Protein AF-D3UB38-F1 (afdb_monomer)

Foldseek 3Di:
DLVVLDDDDDQFDFQLRVQVVLVVSVHHDQWFDPDRRDGNNQQQQQQTTDDDPPGHTSLVVDAKDWDADPPPGIDIDGCVRCVVVSVCNRHPSD

Solvent-accessible surface area (backbone atoms only — not comparable to full-atom values): 5603 Å² total; per-residue (Å²): 79,71,92,77,72,47,83,88,78,65,49,78,46,29,42,50,60,52,52,58,58,30,48,82,62,78,44,78,78,93,44,52,48,91,68,40,80,47,27,49,42,56,42,20,20,70,55,29,45,50,83,54,100,89,52,64,41,33,37,74,70,59,69,63,49,76,45,82,46,100,82,76,45,71,45,74,30,19,77,90,41,57,42,70,59,31,63,50,65,39,48,56,73,117

Radius of gyration: 13.38 Å; Cα contacts (8 Å, |Δi|>4): 123; chains: 1; bounding box: 29×31×36 Å

Structure (mmCIF, N/CA/C/O backbone):
data_AF-D3UB38-F1
#
_entry.id   AF-D3UB38-F1
#
loop_
_atom_site.group_PDB
_atom_site.id
_atom_site.type_symbol
_atom_site.label_atom_id
_atom_site.label_alt_id
_atom_site.label_comp_id
_atom_site.label_asym_id
_atom_site.label_entity_id
_atom_site.label_seq_id
_atom_site.pdbx_PDB_ins_code
_atom_site.Cartn_x
_atom_site.Cartn_y
_atom_site.Cartn_z
_atom_site.occupancy
_atom_site.B_iso_or_equiv
_atom_site.auth_seq_id
_atom_site.auth_comp_id
_atom_site.auth_asym_id
_atom_site.auth_atom_id
_atom_site.pdbx_PDB_model_num
ATOM 1 N N . ASP A 1 1 ? -13.449 -3.397 2.894 1.00 96.81 1 ASP A N 1
ATOM 2 C CA . ASP A 1 1 ? -14.150 -4.338 3.788 1.00 96.81 1 ASP A CA 1
ATOM 3 C C . ASP A 1 1 ? -14.050 -3.823 5.221 1.00 96.81 1 ASP A C 1
ATOM 5 O O . ASP A 1 1 ? -12.988 -3.899 5.832 1.00 96.81 1 ASP A O 1
ATOM 9 N N . ALA A 1 2 ? -15.145 -3.260 5.743 1.00 96.25 2 ALA A N 1
ATOM 10 C CA . ALA A 1 2 ? -15.174 -2.673 7.084 1.00 96.25 2 ALA A CA 1
ATOM 11 C C . ALA A 1 2 ? -14.982 -3.712 8.202 1.00 96.25 2 ALA A C 1
ATOM 13 O O . ALA A 1 2 ? -14.362 -3.408 9.218 1.00 96.25 2 ALA A O 1
ATOM 14 N N . LYS A 1 3 ? -15.449 -4.954 8.005 1.00 97.50 3 LYS A N 1
ATOM 15 C CA . LYS A 1 3 ? -15.302 -6.025 9.002 1.00 97.50 3 LYS A CA 1
ATOM 16 C C . LYS A 1 3 ? -13.847 -6.464 9.118 1.00 97.50 3 LYS A C 1
ATOM 18 O O . LYS A 1 3 ? -13.351 -6.643 10.225 1.00 97.50 3 LYS A O 1
ATOM 23 N N . LYS A 1 4 ? -13.158 -6.603 7.981 1.00 97.56 4 LYS A N 1
ATOM 24 C CA . LYS A 1 4 ? -11.731 -6.969 7.937 1.00 97.56 4 LYS A CA 1
ATOM 25 C C . LYS A 1 4 ? -10.786 -5.784 8.148 1.00 97.56 4 LYS A C 1
ATOM 27 O O . LYS A 1 4 ? -9.590 -6.004 8.294 1.00 97.56 4 LYS A O 1
ATOM 32 N N . LYS A 1 5 ? -11.303 -4.549 8.149 1.00 97.94 5 LYS A N 1
ATOM 33 C CA . LYS A 1 5 ? -10.520 -3.299 8.153 1.00 97.94 5 LYS A CA 1
ATOM 34 C C . LYS A 1 5 ? -9.484 -3.246 7.025 1.00 97.94 5 LYS A C 1
ATOM 36 O O . LYS A 1 5 ? -8.370 -2.773 7.211 1.00 97.94 5 LYS A O 1
ATOM 41 N N . THR A 1 6 ? -9.860 -3.733 5.845 1.00 97.94 6 THR A N 1
ATOM 42 C CA . THR A 1 6 ? -9.002 -3.721 4.655 1.00 97.94 6 THR A CA 1
ATOM 43 C C . THR A 1 6 ? -9.618 -2.890 3.543 1.00 97.94 6 THR A C 1
ATOM 45 O O . THR A 1 6 ? -10.841 -2.806 3.401 1.00 97.94 6 THR A O 1
ATOM 48 N N . VAL A 1 7 ? -8.766 -2.286 2.721 1.00 98.31 7 VAL A N 1
ATOM 49 C CA . VAL A 1 7 ? -9.161 -1.509 1.547 1.00 98.31 7 VAL A CA 1
ATOM 50 C C . VAL A 1 7 ? -8.306 -1.942 0.360 1.00 98.31 7 VAL A C 1
ATOM 52 O O . VAL A 1 7 ? -7.102 -2.137 0.496 1.00 98.31 7 VAL A O 1
ATOM 55 N N . THR A 1 8 ? -8.937 -2.131 -0.797 1.00 98.44 8 THR A N 1
ATOM 56 C CA . THR A 1 8 ? -8.255 -2.476 -2.048 1.00 98.44 8 THR A CA 1
ATOM 57 C C . THR A 1 8 ? -8.478 -1.338 -3.025 1.00 98.44 8 THR A C 1
ATOM 59 O O . THR A 1 8 ? -9.617 -1.029 -3.365 1.00 98.44 8 THR A O 1
ATOM 62 N N . VAL A 1 9 ? -7.391 -0.715 -3.465 1.00 98.44 9 VAL A N 1
ATOM 63 C CA . VAL A 1 9 ? -7.396 0.432 -4.377 1.00 98.44 9 VAL A CA 1
ATOM 64 C C . VAL A 1 9 ? -6.342 0.250 -5.457 1.00 98.44 9 VAL A C 1
ATOM 66 O O . VAL A 1 9 ? -5.389 -0.510 -5.291 1.00 98.44 9 VAL A O 1
ATOM 69 N N . GLN A 1 10 ? -6.514 0.954 -6.572 1.00 98.56 10 GLN A N 1
ATOM 70 C CA . GLN A 1 10 ? -5.451 1.093 -7.562 1.00 98.56 10 GLN A CA 1
ATOM 71 C C . GLN A 1 10 ? -4.350 2.007 -7.014 1.00 98.56 10 GLN A C 1
ATOM 73 O O . GLN A 1 10 ? -4.636 2.956 -6.284 1.00 98.56 10 GLN A O 1
ATOM 78 N N . ALA A 1 11 ? -3.101 1.756 -7.414 1.00 98.38 11 ALA A N 1
ATOM 79 C CA . ALA A 1 11 ? -1.935 2.508 -6.944 1.00 98.38 11 ALA A CA 1
ATOM 80 C C . ALA A 1 11 ? -2.034 4.024 -7.214 1.00 98.38 11 ALA A C 1
ATOM 82 O O . ALA A 1 11 ? -1.437 4.813 -6.487 1.00 98.38 11 ALA A O 1
ATOM 83 N N . GLY A 1 12 ? -2.806 4.428 -8.228 1.00 98.56 12 GLY A N 1
ATOM 84 C CA . GLY A 1 12 ? -2.966 5.824 -8.635 1.00 98.56 12 GLY A CA 1
ATOM 85 C C . GLY A 1 12 ? -3.948 6.662 -7.807 1.00 98.56 12 GLY A C 1
ATOM 86 O O . GLY A 1 12 ? -4.017 7.865 -8.043 1.00 98.56 12 GLY A O 1
ATOM 87 N N . ILE A 1 13 ? -4.704 6.083 -6.862 1.00 98.62 13 ILE A N 1
ATOM 88 C CA . ILE A 1 13 ? -5.578 6.887 -5.987 1.00 98.62 13 ILE A CA 1
ATOM 89 C C . ILE A 1 13 ? -4.726 7.841 -5.141 1.00 98.62 13 ILE A C 1
ATOM 91 O O . ILE A 1 13 ? -3.672 7.441 -4.635 1.00 98.62 13 ILE A O 1
ATOM 95 N N . ARG A 1 14 ? -5.162 9.092 -4.960 1.00 98.50 14 ARG A N 1
ATOM 96 C CA . ARG A 1 14 ? -4.477 10.017 -4.048 1.00 98.50 14 ARG A CA 1
ATOM 97 C C . ARG A 1 14 ? -4.810 9.688 -2.600 1.00 98.50 14 ARG A C 1
ATOM 99 O O . ARG A 1 14 ? -5.904 9.214 -2.291 1.00 98.50 14 ARG A O 1
ATOM 106 N N . VAL A 1 15 ? -3.893 10.000 -1.687 1.00 98.06 15 VAL A N 1
ATOM 107 C CA . VAL A 1 15 ? -4.127 9.829 -0.242 1.00 98.06 15 VAL A CA 1
ATOM 108 C C . VAL A 1 15 ? -5.367 10.589 0.211 1.00 98.06 15 VAL A C 1
ATOM 110 O O . VAL A 1 15 ? -6.141 10.054 1.000 1.00 98.06 15 VAL A O 1
ATOM 113 N N . ALA A 1 16 ? -5.579 11.807 -0.299 1.00 98.06 16 ALA A N 1
ATOM 114 C CA . ALA A 1 16 ? -6.759 12.610 0.006 1.00 98.06 16 ALA A CA 1
ATOM 115 C C . ALA A 1 16 ? -8.060 11.836 -0.247 1.00 98.06 16 ALA A C 1
ATOM 117 O O . ALA A 1 16 ? -8.876 11.708 0.661 1.00 98.06 16 ALA A O 1
ATOM 118 N N . GLU A 1 17 ? -8.181 11.258 -1.442 1.00 98.44 17 GLU A N 1
ATOM 119 C CA . GLU A 1 17 ? -9.352 10.502 -1.892 1.00 98.44 17 GLU A CA 1
ATOM 120 C C . GLU A 1 17 ? -9.524 9.208 -1.092 1.00 98.44 17 GLU A C 1
ATOM 122 O O . GLU A 1 17 ? -10.638 8.866 -0.699 1.00 98.44 17 GLU A O 1
ATOM 127 N N . LEU A 1 18 ? -8.421 8.511 -0.792 1.00 98.12 18 LEU A N 1
ATOM 128 C CA . LEU A 1 18 ? -8.457 7.294 0.015 1.00 98.12 18 LEU A CA 1
ATOM 129 C C . LEU A 1 18 ? -9.004 7.561 1.422 1.00 98.12 18 LEU A C 1
ATOM 131 O O . LEU A 1 18 ? -9.900 6.850 1.873 1.00 98.12 18 LEU A O 1
ATOM 135 N N . VAL A 1 19 ? -8.472 8.554 2.139 1.00 97.31 19 VAL A N 1
ATOM 136 C CA . VAL A 1 19 ? -8.893 8.793 3.531 1.00 97.31 19 VAL A CA 1
ATOM 137 C C . VAL A 1 19 ? -10.315 9.350 3.625 1.00 97.31 19 VAL A C 1
ATOM 139 O O . VAL A 1 19 ? -11.003 9.069 4.606 1.00 97.31 19 VAL A O 1
ATOM 142 N N . ASP A 1 20 ? -10.772 10.090 2.611 1.00 97.75 20 ASP A N 1
ATOM 143 C CA . ASP A 1 20 ? -12.153 10.570 2.546 1.00 97.75 20 ASP A CA 1
ATOM 144 C C . ASP A 1 20 ? -13.119 9.394 2.304 1.00 97.75 20 ASP A C 1
ATOM 146 O O . ASP A 1 20 ? -14.105 9.266 3.027 1.00 97.75 20 ASP A O 1
ATOM 150 N N . ALA A 1 21 ? -12.779 8.456 1.411 1.00 98.19 21 ALA A N 1
ATOM 151 C CA . ALA A 1 21 ? -13.560 7.232 1.201 1.00 98.19 21 ALA A CA 1
ATOM 152 C C . ALA A 1 21 ? -13.566 6.302 2.433 1.00 98.19 21 ALA A C 1
ATOM 154 O O . ALA A 1 21 ? -14.587 5.712 2.780 1.00 98.19 21 ALA A O 1
ATOM 155 N N . LEU A 1 22 ? -12.439 6.177 3.145 1.00 98.25 22 LEU A N 1
ATOM 156 C CA . LEU A 1 22 ? -12.366 5.375 4.376 1.00 98.25 22 LEU A CA 1
ATOM 157 C C . LEU A 1 22 ? -13.280 5.918 5.482 1.00 98.25 22 LEU A C 1
ATOM 159 O O . LEU A 1 22 ? -13.848 5.130 6.246 1.00 98.25 22 LEU A O 1
ATOM 163 N N . ARG A 1 23 ? -13.461 7.243 5.548 1.00 97.69 23 ARG A N 1
ATOM 164 C CA . ARG A 1 23 ? -14.322 7.896 6.541 1.00 97.69 23 ARG A CA 1
ATOM 165 C C . ARG A 1 23 ?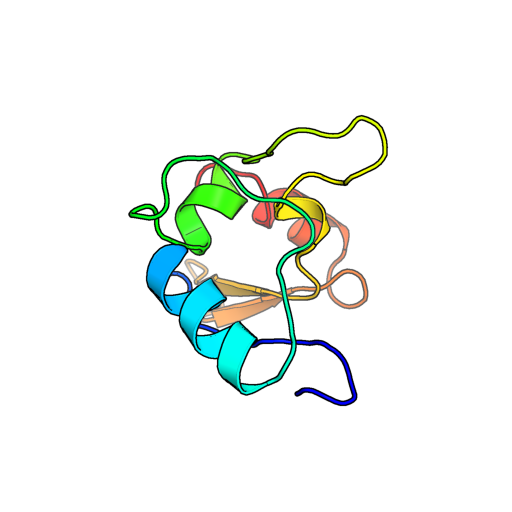 -15.771 7.426 6.450 1.00 97.69 23 ARG A C 1
ATOM 167 O O . ARG A 1 23 ? -16.388 7.211 7.490 1.00 97.69 23 ARG A O 1
ATOM 174 N N . GLU A 1 24 ? -16.292 7.208 5.245 1.00 97.50 24 GLU A N 1
ATOM 175 C CA . GLU A 1 24 ? -17.659 6.702 5.020 1.00 97.50 24 GLU A CA 1
ATOM 176 C C . GLU A 1 24 ? -17.881 5.308 5.628 1.00 97.50 24 GLU A C 1
ATOM 178 O O . GLU A 1 24 ? -19.005 4.915 5.935 1.00 97.50 24 GLU A O 1
ATOM 183 N N . HIS A 1 25 ? -16.794 4.571 5.863 1.00 97.69 25 HIS A N 1
ATOM 184 C CA . HIS A 1 25 ? -16.797 3.249 6.480 1.00 97.69 25 HIS A CA 1
ATOM 185 C C . HIS A 1 25 ? -16.357 3.255 7.951 1.00 97.69 25 HIS A C 1
ATOM 187 O O . HIS A 1 25 ? -16.178 2.184 8.533 1.00 97.69 25 HIS A O 1
ATOM 193 N N . GLY A 1 26 ? -16.154 4.432 8.557 1.00 97.88 26 GLY A N 1
ATOM 194 C CA . GLY A 1 26 ? -15.644 4.555 9.925 1.00 97.88 26 GLY A CA 1
ATOM 195 C C . GLY A 1 26 ? -14.206 4.049 10.086 1.00 97.88 26 GLY A C 1
ATOM 196 O O . GLY A 1 26 ? -13.827 3.608 11.171 1.00 97.88 26 GLY A O 1
ATOM 197 N N . LEU A 1 27 ? -13.416 4.068 9.008 1.00 98.19 27 LEU A N 1
ATOM 198 C CA . LEU A 1 27 ? -12.020 3.637 8.988 1.00 98.19 27 LEU A CA 1
ATOM 199 C C . LEU A 1 27 ? -11.072 4.834 8.845 1.00 98.19 27 LEU A C 1
ATOM 201 O O . LEU A 1 27 ? -11.427 5.879 8.303 1.00 98.19 27 LEU A O 1
ATOM 205 N N . THR A 1 28 ? -9.833 4.651 9.296 1.00 96.38 28 THR A N 1
ATOM 206 C CA . THR A 1 28 ? -8.727 5.602 9.134 1.00 96.38 28 THR A CA 1
ATOM 207 C C . THR A 1 28 ? -7.446 4.858 8.755 1.00 96.38 28 THR A C 1
ATOM 209 O O . THR A 1 28 ? -7.327 3.656 9.000 1.00 96.38 28 THR A O 1
ATOM 212 N N . LEU A 1 29 ? -6.480 5.566 8.162 1.00 95.50 29 LEU A N 1
ATOM 213 C CA . LEU A 1 29 ? -5.100 5.079 8.068 1.00 95.50 29 LEU A CA 1
ATOM 214 C C . LEU A 1 29 ? -4.378 5.370 9.384 1.00 95.50 29 LEU A C 1
ATOM 216 O O . LEU A 1 29 ? -4.553 6.445 9.958 1.00 95.50 29 LEU A O 1
ATOM 220 N N . GLN A 1 30 ? -3.562 4.425 9.852 1.00 94.88 30 GLN A N 1
ATOM 221 C CA . GLN A 1 30 ? -2.847 4.569 11.120 1.00 94.88 30 GLN A CA 1
ATOM 222 C C . GLN A 1 30 ? -1.723 5.607 11.024 1.00 94.88 30 GLN A C 1
ATOM 224 O O . GLN A 1 30 ? -1.437 6.293 12.002 1.00 94.88 30 GLN A O 1
ATOM 229 N N . ASN A 1 31 ? -1.088 5.716 9.856 1.00 95.31 31 ASN A N 1
ATOM 230 C CA . ASN A 1 31 ? 0.007 6.646 9.605 1.00 95.31 31 ASN A CA 1
ATOM 231 C C . ASN A 1 31 ? 0.064 7.001 8.114 1.00 95.31 31 ASN A C 1
ATOM 233 O O . ASN A 1 31 ? -0.187 6.121 7.290 1.00 95.31 31 ASN A O 1
ATOM 237 N N . PHE A 1 32 ? 0.391 8.251 7.770 1.00 93.19 32 PHE A N 1
ATOM 238 C CA . PHE A 1 32 ? 0.736 8.680 6.410 1.00 93.19 32 PHE A CA 1
ATOM 239 C C . PHE A 1 32 ? 1.453 10.044 6.397 1.00 93.19 32 PHE A C 1
ATOM 241 O O . PHE A 1 32 ? 1.415 10.776 7.385 1.00 93.19 32 PHE A O 1
ATOM 248 N N . ALA A 1 33 ? 2.131 10.374 5.291 1.00 90.88 33 ALA A N 1
ATOM 249 C CA . ALA A 1 33 ? 2.848 11.643 5.127 1.00 90.88 33 ALA A CA 1
ATOM 250 C C . ALA A 1 33 ? 1.902 12.853 4.977 1.00 90.88 33 ALA A C 1
ATOM 252 O O . ALA A 1 33 ? 0.722 12.710 4.665 1.00 90.88 33 ALA A O 1
ATOM 253 N N . SER A 1 34 ? 2.427 14.066 5.173 1.00 92.94 34 SER A N 1
ATOM 254 C CA . SER A 1 34 ? 1.632 15.305 5.176 1.00 92.94 34 SER A CA 1
ATOM 255 C C . SER A 1 34 ? 1.076 15.716 3.807 1.00 92.94 34 SER A C 1
ATOM 257 O O . SER A 1 34 ? 0.072 16.425 3.759 1.00 92.94 34 SER A O 1
ATOM 259 N N . ILE A 1 35 ? 1.692 15.279 2.703 1.00 94.44 35 ILE A N 1
ATOM 260 C CA . ILE A 1 35 ? 1.272 15.627 1.338 1.00 94.44 35 ILE A CA 1
ATOM 261 C C . ILE A 1 35 ? 0.179 14.652 0.890 1.00 94.44 35 ILE A C 1
ATOM 26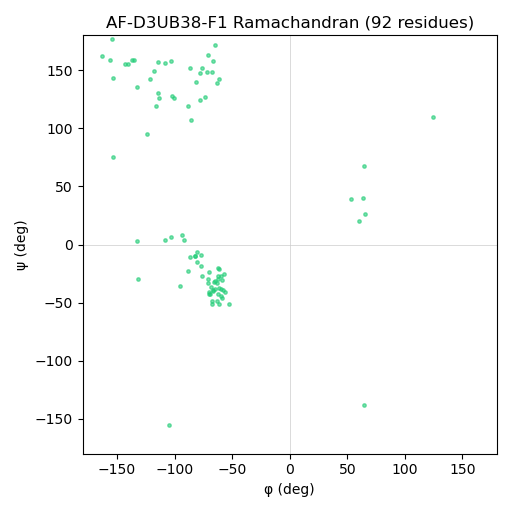3 O O . ILE A 1 35 ? 0.444 13.485 0.599 1.00 94.44 35 ILE A O 1
ATOM 267 N N . ARG A 1 36 ? -1.068 15.128 0.827 1.00 91.38 36 ARG A N 1
ATOM 268 C CA . ARG A 1 36 ? -2.236 14.278 0.534 1.00 91.38 36 ARG A CA 1
ATOM 269 C C . ARG A 1 36 ? -2.505 14.111 -0.965 1.00 91.38 36 ARG A C 1
ATOM 271 O O . ARG A 1 36 ? -3.311 13.268 -1.355 1.00 91.38 36 ARG A O 1
ATOM 278 N N . GLU A 1 37 ? -1.828 14.889 -1.800 1.00 97.38 37 GLU A N 1
ATOM 279 C CA . GLU A 1 37 ? -1.925 14.875 -3.260 1.00 97.38 37 GLU A CA 1
ATOM 280 C C . GLU A 1 37 ? -1.094 13.749 -3.891 1.00 97.38 37 GLU A C 1
ATOM 282 O O . GLU A 1 37 ? -1.302 13.417 -5.058 1.00 97.38 37 GLU A O 1
ATOM 287 N N . GLN A 1 38 ? -0.170 13.145 -3.133 1.00 97.94 38 GLN A N 1
ATOM 288 C CA . GLN A 1 38 ? 0.600 11.994 -3.593 1.00 97.94 38 GLN A CA 1
ATOM 289 C C . GLN A 1 38 ? -0.295 10.762 -3.764 1.00 97.94 38 GLN A C 1
ATOM 291 O O . GLN A 1 38 ? -1.275 10.555 -3.043 1.00 97.94 38 GLN A O 1
ATOM 296 N N . GLN A 1 39 ? 0.070 9.926 -4.732 1.00 98.38 39 GLN A N 1
ATOM 297 C CA . GLN A 1 39 ? -0.604 8.661 -5.000 1.00 98.38 39 GLN A CA 1
ATOM 298 C C . GLN A 1 39 ? -0.177 7.588 -3.993 1.00 98.38 39 GLN A C 1
ATOM 300 O O . GLN A 1 39 ? 0.980 7.557 -3.567 1.00 98.38 39 GLN A O 1
ATOM 305 N N . VAL A 1 40 ? -1.086 6.670 -3.662 1.00 97.94 40 VAL A N 1
ATOM 306 C CA . VAL A 1 40 ? -0.842 5.570 -2.712 1.00 97.94 40 VAL A CA 1
ATOM 307 C C . VAL A 1 40 ? 0.325 4.682 -3.144 1.00 97.94 40 VAL A C 1
ATOM 309 O O . VAL A 1 40 ? 1.142 4.299 -2.315 1.00 97.94 40 VAL A O 1
ATOM 312 N N . GLY A 1 41 ? 0.463 4.398 -4.439 1.00 98.06 41 GLY A N 1
ATOM 313 C CA . GLY A 1 41 ? 1.629 3.683 -4.955 1.00 98.06 41 GLY A CA 1
ATOM 314 C C . GLY A 1 41 ? 2.929 4.426 -4.655 1.00 98.06 41 GLY A C 1
ATOM 315 O O . GLY A 1 41 ? 3.869 3.834 -4.142 1.00 98.06 41 GLY A O 1
ATOM 316 N N . GLY A 1 42 ? 2.959 5.738 -4.901 1.00 97.94 42 GLY A N 1
ATOM 317 C CA . GLY A 1 42 ? 4.143 6.568 -4.684 1.00 97.94 42 GLY A CA 1
ATOM 318 C C . GLY A 1 42 ? 4.573 6.628 -3.220 1.00 97.94 42 GLY A C 1
ATOM 319 O O . GLY A 1 42 ? 5.738 6.386 -2.926 1.00 97.94 42 GLY A O 1
ATOM 320 N N . ILE A 1 43 ? 3.646 6.896 -2.294 1.00 97.56 43 ILE A N 1
ATOM 321 C CA . ILE A 1 43 ? 3.978 6.988 -0.860 1.00 97.56 43 ILE A CA 1
ATOM 322 C C . ILE A 1 43 ? 4.446 5.641 -0.284 1.00 97.56 43 ILE A C 1
ATOM 324 O O . ILE A 1 43 ? 5.276 5.624 0.619 1.00 97.56 43 ILE A O 1
ATOM 328 N N . ILE A 1 44 ? 3.936 4.519 -0.807 1.00 97.94 44 ILE A N 1
ATOM 329 C CA . ILE A 1 44 ? 4.405 3.177 -0.446 1.00 97.94 44 ILE A CA 1
ATOM 330 C C . ILE A 1 44 ? 5.842 3.000 -0.957 1.00 97.94 44 ILE A C 1
ATOM 332 O O . ILE A 1 44 ? 6.741 2.697 -0.181 1.00 97.94 44 ILE A O 1
ATOM 336 N N . GLN A 1 45 ? 6.081 3.294 -2.239 1.00 98.19 45 GLN A N 1
ATOM 337 C CA . GLN A 1 45 ? 7.375 3.086 -2.895 1.00 98.19 45 GLN A CA 1
ATOM 338 C C . GLN A 1 45 ? 8.532 3.901 -2.304 1.00 98.19 45 GLN A C 1
ATOM 340 O O . GLN A 1 45 ? 9.673 3.450 -2.367 1.00 98.19 45 GLN A O 1
ATOM 345 N N . VAL A 1 46 ? 8.256 5.080 -1.742 1.00 96.88 46 VAL A N 1
ATOM 346 C CA . VAL A 1 46 ? 9.268 5.947 -1.106 1.00 96.88 46 VAL A CA 1
ATOM 347 C C . VAL A 1 46 ? 9.433 5.689 0.398 1.00 96.88 46 VAL A C 1
ATOM 349 O O . VAL A 1 46 ? 10.156 6.437 1.053 1.00 96.88 46 VAL A O 1
ATOM 352 N N . GLY A 1 47 ? 8.738 4.698 0.972 1.00 95.50 47 GLY A N 1
ATOM 353 C CA . GLY A 1 47 ? 8.778 4.433 2.415 1.00 95.50 47 GLY A CA 1
ATOM 354 C C . GLY A 1 47 ? 8.222 5.590 3.251 1.00 95.50 47 GLY A C 1
ATOM 355 O O . GLY A 1 47 ? 8.796 5.966 4.274 1.00 95.50 47 GLY A O 1
ATOM 356 N N . ALA A 1 48 ? 7.130 6.218 2.799 1.00 96.81 48 ALA A N 1
ATOM 357 C CA . ALA A 1 48 ? 6.563 7.374 3.480 1.00 96.81 48 ALA A CA 1
ATOM 358 C C . ALA A 1 48 ? 6.107 7.033 4.907 1.00 96.81 48 ALA A C 1
ATOM 360 O O . ALA A 1 48 ? 5.510 5.986 5.172 1.00 96.81 48 ALA A O 1
ATOM 361 N N . HIS A 1 49 ? 6.306 7.980 5.821 1.00 96.25 49 HIS A N 1
ATOM 362 C 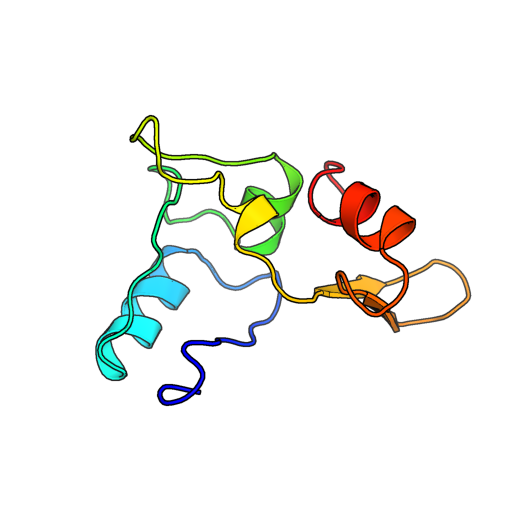CA . HIS A 1 49 ? 5.866 7.880 7.207 1.00 96.25 49 HIS A CA 1
ATOM 363 C C . HIS A 1 49 ? 5.340 9.229 7.710 1.00 96.25 49 HIS A C 1
ATOM 365 O O . HIS A 1 49 ? 5.698 10.292 7.202 1.00 96.25 49 HIS A O 1
ATOM 371 N N . GLY A 1 50 ? 4.478 9.186 8.722 1.00 95.00 50 GLY A N 1
ATOM 372 C CA . GLY A 1 50 ? 4.103 10.347 9.526 1.00 95.00 50 GLY A CA 1
ATOM 373 C C . GLY A 1 50 ? 4.770 10.299 10.900 1.00 95.00 50 GLY A C 1
ATOM 374 O O . GLY A 1 50 ? 5.836 9.702 11.073 1.00 95.00 50 GLY A O 1
ATOM 375 N N . THR A 1 51 ? 4.163 10.953 11.887 1.00 94.44 51 THR A N 1
ATOM 376 C CA . THR A 1 51 ? 4.681 11.018 13.259 1.00 94.44 51 THR A CA 1
ATOM 377 C C . THR A 1 51 ? 4.224 9.820 14.094 1.00 94.44 51 THR A C 1
ATOM 379 O O . THR A 1 51 ? 3.148 9.272 13.884 1.00 94.44 51 THR A O 1
ATOM 382 N N . GLY A 1 52 ? 5.027 9.438 15.093 1.00 95.50 52 GLY A N 1
ATOM 383 C CA . GLY A 1 52 ? 4.656 8.435 16.096 1.00 95.50 52 GLY A CA 1
ATOM 384 C C . GLY A 1 52 ? 5.648 7.280 16.186 1.00 95.50 52 GLY A C 1
ATOM 385 O O . GLY A 1 52 ? 5.675 6.408 15.333 1.00 95.50 52 GLY A O 1
ATOM 386 N N . ALA A 1 53 ? 6.405 7.219 17.284 1.00 95.12 53 ALA A N 1
ATOM 387 C CA . ALA A 1 53 ? 7.466 6.222 17.480 1.00 95.12 53 ALA A CA 1
ATOM 388 C C . ALA A 1 53 ? 6.984 4.757 17.506 1.0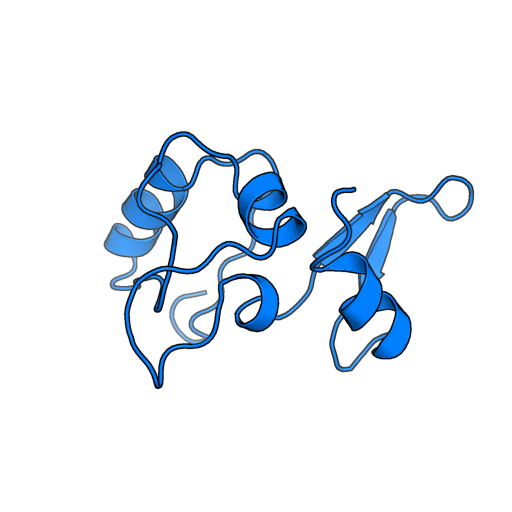0 95.12 53 ALA A C 1
ATOM 390 O O . ALA A 1 53 ? 7.779 3.844 17.326 1.00 95.12 53 ALA A O 1
ATOM 391 N N . ARG A 1 54 ? 5.692 4.529 17.768 1.00 96.06 54 ARG A N 1
ATOM 392 C CA . ARG A 1 54 ? 5.067 3.195 17.786 1.00 96.06 54 ARG A CA 1
ATOM 393 C C . ARG A 1 54 ? 4.142 2.950 16.592 1.00 96.06 54 ARG A C 1
ATOM 395 O O . ARG A 1 54 ? 3.438 1.945 16.580 1.00 96.06 54 ARG A O 1
ATOM 402 N N . LEU A 1 55 ? 4.064 3.890 15.648 1.00 96.06 55 LEU A N 1
ATOM 403 C CA . LEU A 1 55 ? 3.237 3.748 14.455 1.00 96.06 55 LEU A CA 1
ATOM 404 C C . LEU A 1 55 ? 4.142 3.334 13.290 1.00 96.06 55 LEU A C 1
ATOM 406 O O . LEU A 1 55 ? 5.129 4.023 13.036 1.00 96.06 55 LEU A O 1
ATOM 410 N N . PRO A 1 56 ? 3.828 2.236 12.586 1.00 95.31 56 PRO A N 1
ATOM 411 C CA . PRO A 1 56 ? 4.647 1.787 11.470 1.00 95.31 56 PRO A CA 1
ATOM 412 C C . PRO A 1 56 ? 4.584 2.790 10.301 1.00 95.31 56 PRO A C 1
ATOM 414 O O . PRO A 1 56 ? 3.620 3.568 10.203 1.00 95.31 56 PRO A O 1
ATOM 417 N N . PRO A 1 57 ? 5.581 2.789 9.401 1.00 96.06 57 PRO A N 1
ATOM 418 C CA . PRO A 1 57 ? 5.503 3.516 8.135 1.00 96.06 57 PRO A CA 1
ATOM 419 C C . PRO A 1 57 ? 4.395 2.938 7.229 1.00 96.06 57 PRO A C 1
ATOM 421 O O . PRO A 1 57 ? 3.755 1.933 7.558 1.00 96.06 57 PRO A O 1
ATOM 424 N N . ILE A 1 58 ? 4.085 3.596 6.106 1.00 96.25 58 ILE A N 1
ATOM 425 C CA . ILE A 1 58 ? 2.972 3.165 5.238 1.00 96.25 58 ILE A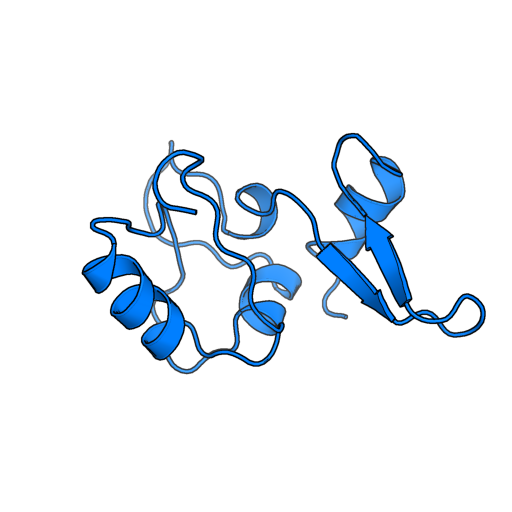 CA 1
ATOM 426 C C . ILE A 1 58 ? 3.253 1.812 4.581 1.00 96.25 58 ILE A C 1
ATOM 428 O O . ILE A 1 58 ? 2.344 0.989 4.480 1.00 96.25 58 ILE A O 1
ATOM 432 N N . ASP A 1 59 ? 4.485 1.559 4.147 1.00 97.00 59 ASP A N 1
ATOM 433 C CA . ASP A 1 59 ? 4.859 0.312 3.476 1.00 97.00 59 ASP A CA 1
ATOM 434 C C . ASP A 1 59 ? 4.589 -0.917 4.362 1.00 97.00 59 ASP A C 1
ATOM 436 O O . ASP A 1 59 ? 4.265 -1.994 3.858 1.00 97.00 59 ASP A O 1
ATOM 440 N N . GLU A 1 60 ? 4.684 -0.781 5.687 1.00 96.44 60 GLU A N 1
ATOM 441 C CA . GLU A 1 60 ? 4.390 -1.849 6.653 1.00 96.44 60 GLU A CA 1
ATOM 442 C C . GLU A 1 60 ? 2.891 -2.090 6.884 1.00 96.44 60 GLU A C 1
ATOM 444 O O . GLU A 1 60 ? 2.506 -3.166 7.351 1.00 96.44 60 GLU A O 1
ATOM 449 N N . GLN A 1 61 ? 2.039 -1.127 6.523 1.00 95.94 61 GLN A N 1
ATOM 450 C CA . GLN A 1 61 ? 0.577 -1.253 6.574 1.00 95.94 61 GLN A CA 1
ATOM 451 C C . GLN A 1 61 ? 0.002 -1.984 5.345 1.00 95.94 61 GLN A C 1
ATOM 453 O O . GLN A 1 61 ? -1.182 -2.326 5.330 1.00 95.94 61 GLN A O 1
ATOM 458 N N . VAL A 1 62 ? 0.811 -2.242 4.310 1.00 97.69 62 VAL A N 1
ATOM 459 C CA . VAL A 1 62 ? 0.383 -2.976 3.112 1.00 97.69 62 VAL A CA 1
ATOM 460 C C . VAL A 1 62 ? 0.232 -4.464 3.438 1.00 97.69 62 VAL A C 1
ATOM 462 O O . VAL A 1 62 ? 1.151 -5.105 3.944 1.00 97.69 62 VAL A O 1
ATOM 465 N N . ILE A 1 63 ? -0.936 -5.030 3.123 1.00 97.69 63 ILE A N 1
ATOM 466 C CA . ILE A 1 63 ? -1.236 -6.457 3.346 1.00 97.69 63 ILE A CA 1
ATOM 467 C C . ILE A 1 63 ? -0.961 -7.284 2.083 1.00 97.69 63 ILE A C 1
ATOM 469 O O . ILE A 1 63 ? -0.515 -8.423 2.166 1.00 97.69 63 ILE A O 1
ATOM 473 N N . SER A 1 64 ? -1.226 -6.716 0.906 1.00 98.31 64 SER A N 1
ATOM 474 C CA . SER A 1 64 ? -0.937 -7.330 -0.393 1.00 98.31 64 SER A CA 1
ATOM 475 C C . SER A 1 64 ? -0.809 -6.256 -1.469 1.00 98.31 64 SER A C 1
ATOM 477 O O . SER A 1 64 ? -1.333 -5.150 -1.313 1.00 98.31 64 SER A O 1
ATOM 479 N N . MET A 1 65 ? -0.132 -6.581 -2.568 1.00 98.38 65 MET A N 1
ATOM 480 C CA . MET A 1 65 ? -0.042 -5.716 -3.742 1.00 98.38 65 MET A CA 1
ATOM 481 C C . MET A 1 65 ? -0.064 -6.523 -5.038 1.00 98.38 65 MET A C 1
ATOM 483 O O . MET A 1 65 ? 0.313 -7.694 -5.073 1.00 98.38 65 MET A O 1
ATOM 487 N N . LYS A 1 66 ? -0.489 -5.872 -6.122 1.00 98.38 66 LYS A N 1
ATOM 488 C CA . LYS A 1 66 ? -0.342 -6.394 -7.480 1.00 98.38 66 LYS A CA 1
ATOM 489 C C . LYS A 1 66 ? 0.824 -5.690 -8.159 1.00 98.38 66 LYS A C 1
ATOM 491 O O . LYS A 1 66 ? 0.854 -4.463 -8.183 1.00 98.38 66 LYS A O 1
ATOM 496 N N . LEU A 1 67 ? 1.751 -6.466 -8.707 1.00 97.62 67 LEU A N 1
ATOM 497 C CA . LEU A 1 67 ? 2.950 -5.975 -9.377 1.00 97.62 67 LEU A CA 1
ATOM 498 C C . LEU A 1 67 ? 2.885 -6.322 -10.865 1.00 97.62 67 LEU A C 1
ATOM 500 O O . LEU A 1 67 ? 2.701 -7.485 -11.229 1.00 97.62 67 LEU A O 1
ATOM 504 N N . VAL A 1 68 ? 3.041 -5.316 -11.724 1.00 97.75 68 VAL A N 1
ATOM 505 C CA . VAL A 1 68 ? 3.228 -5.524 -13.165 1.00 97.75 68 VAL A CA 1
ATOM 506 C C . VAL A 1 68 ? 4.678 -5.935 -13.386 1.00 97.75 68 VAL A C 1
ATOM 508 O O . VAL A 1 68 ? 5.591 -5.230 -12.971 1.00 97.75 68 VAL A O 1
ATOM 511 N N . THR A 1 69 ? 4.892 -7.074 -14.035 1.00 96.19 69 THR A N 1
ATOM 512 C CA . THR A 1 69 ? 6.233 -7.599 -14.313 1.00 96.19 69 THR A CA 1
ATOM 513 C C . THR A 1 69 ? 6.520 -7.609 -15.815 1.00 96.19 69 THR A C 1
ATOM 515 O O . THR A 1 69 ? 5.579 -7.707 -16.606 1.00 96.19 69 THR A O 1
ATOM 518 N N . PRO A 1 70 ? 7.800 -7.595 -16.234 1.00 95.88 70 PRO A N 1
ATOM 519 C CA . PRO A 1 70 ? 8.154 -7.612 -17.655 1.00 95.88 70 PRO A CA 1
ATOM 520 C C . PRO A 1 70 ? 7.659 -8.837 -18.442 1.00 95.88 70 PRO A C 1
ATOM 522 O O . PRO A 1 70 ? 7.471 -8.737 -19.649 1.00 95.88 70 PRO A O 1
ATOM 525 N N . ALA A 1 71 ? 7.465 -9.993 -17.789 1.00 94.94 71 ALA A N 1
ATOM 526 C CA . ALA A 1 71 ? 7.186 -11.261 -18.481 1.00 94.94 71 ALA A CA 1
ATOM 527 C C . ALA A 1 71 ? 5.998 -12.061 -17.927 1.00 94.94 71 ALA A C 1
ATOM 529 O O . ALA A 1 71 ? 5.348 -12.784 -18.675 1.00 94.94 71 ALA A O 1
ATOM 530 N N . LYS A 1 72 ? 5.692 -11.961 -16.627 1.00 93.88 72 LYS A N 1
ATOM 531 C CA . LYS A 1 72 ? 4.647 -12.779 -15.980 1.00 93.88 72 LYS A CA 1
ATOM 532 C C . LYS A 1 72 ? 3.287 -12.073 -15.939 1.00 93.88 72 LYS A C 1
ATOM 534 O O . LYS A 1 72 ? 2.368 -12.547 -15.278 1.00 93.88 72 LYS A O 1
ATOM 539 N N . GLY A 1 73 ? 3.161 -10.927 -16.610 1.00 97.06 73 GLY A N 1
ATOM 540 C CA . GLY A 1 73 ? 2.000 -10.054 -16.482 1.00 97.06 73 GLY A CA 1
ATOM 541 C C . GLY A 1 73 ? 1.889 -9.496 -15.064 1.00 97.06 73 GLY A C 1
ATOM 542 O O . GLY A 1 73 ? 2.895 -9.105 -14.464 1.00 97.06 73 GLY A O 1
ATOM 543 N N . ILE A 1 74 ? 0.667 -9.458 -14.535 1.00 97.75 74 ILE A N 1
ATOM 544 C CA . ILE A 1 74 ? 0.387 -8.998 -13.174 1.00 97.75 74 ILE A CA 1
ATOM 545 C C . ILE A 1 74 ? 0.492 -10.179 -12.211 1.00 97.75 74 ILE A C 1
ATOM 547 O O . ILE A 1 74 ? -0.287 -11.127 -12.306 1.00 97.75 74 ILE A O 1
ATOM 551 N N . ILE A 1 75 ? 1.405 -10.084 -11.249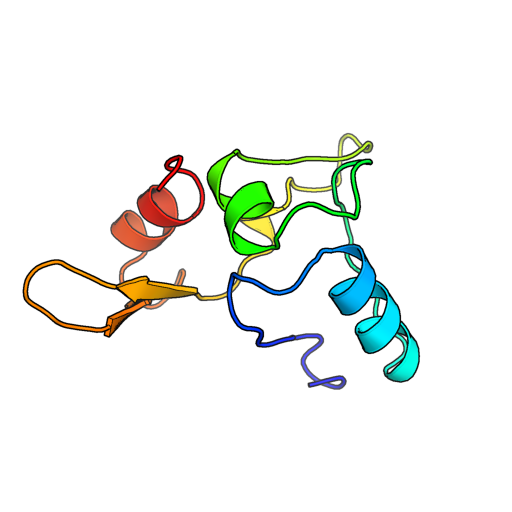 1.00 97.44 75 ILE A N 1
ATOM 552 C CA . ILE A 1 75 ? 1.494 -11.019 -10.125 1.00 97.44 75 ILE A CA 1
ATOM 553 C C . ILE A 1 75 ? 0.919 -10.381 -8.860 1.00 97.44 75 ILE A C 1
ATOM 555 O O . ILE A 1 75 ? 0.834 -9.161 -8.747 1.00 97.44 75 ILE A O 1
ATOM 559 N N . GLU A 1 76 ? 0.516 -11.209 -7.905 1.00 98.12 76 GLU A N 1
ATOM 560 C CA . GLU A 1 76 ? 0.027 -10.777 -6.596 1.00 98.12 76 GLU A CA 1
ATOM 561 C C . GLU A 1 76 ? 0.999 -11.251 -5.520 1.00 98.12 76 GLU A C 1
ATOM 563 O O . GLU A 1 76 ? 1.359 -12.430 -5.500 1.00 98.12 76 GLU A O 1
ATOM 568 N N . LEU A 1 77 ? 1.391 -10.325 -4.651 1.00 98.25 77 LEU A N 1
ATOM 569 C CA . LEU A 1 77 ? 2.380 -10.499 -3.595 1.00 98.25 77 LEU A CA 1
ATOM 570 C C . LEU A 1 77 ? 1.745 -10.190 -2.236 1.00 98.25 77 LEU A C 1
ATOM 572 O O . LEU A 1 77 ? 0.951 -9.251 -2.121 1.00 98.25 77 LEU A O 1
ATOM 576 N N . SER A 1 78 ? 2.110 -10.951 -1.209 1.00 98.38 78 SER A N 1
ATOM 577 C CA . SER A 1 78 ? 1.756 -10.698 0.192 1.00 98.38 78 SER A CA 1
ATOM 578 C C . SER A 1 78 ? 2.798 -11.320 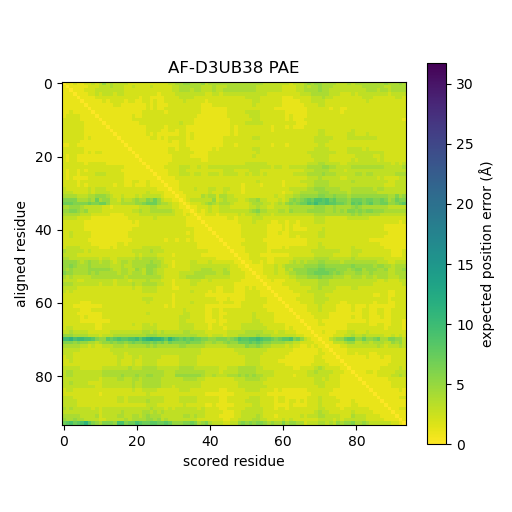1.124 1.00 98.38 78 SER A C 1
ATOM 580 O O . SER A 1 78 ? 3.705 -12.019 0.677 1.00 98.38 78 SER A O 1
ATOM 582 N N . LYS A 1 79 ? 2.661 -11.124 2.440 1.00 96.12 79 LYS A N 1
ATOM 583 C CA . LYS A 1 79 ? 3.531 -11.803 3.419 1.00 96.12 79 LYS A CA 1
ATOM 584 C C . LYS A 1 79 ? 3.391 -13.330 3.368 1.00 96.12 79 LYS A C 1
ATOM 586 O O . LYS A 1 79 ? 4.328 -14.046 3.695 1.00 96.12 79 LYS A O 1
ATOM 591 N N . GLU A 1 80 ? 2.234 -13.829 2.950 1.00 97.12 80 GLU A N 1
ATOM 592 C CA . GLU A 1 80 ? 1.946 -15.255 2.782 1.00 97.12 80 GLU A CA 1
ATOM 593 C C . GLU A 1 80 ? 2.317 -15.762 1.380 1.00 97.12 80 GLU A C 1
ATOM 595 O O . GLU A 1 80 ? 2.531 -16.959 1.191 1.00 97.12 80 GLU A O 1
ATOM 600 N N . LYS A 1 81 ? 2.381 -14.863 0.390 1.00 95.81 81 LYS A N 1
ATOM 601 C CA . LYS A 1 81 ? 2.594 -15.172 -1.026 1.00 95.81 81 LYS A CA 1
ATOM 602 C C . LYS A 1 81 ? 3.815 -14.418 -1.550 1.00 95.81 81 LYS A C 1
ATOM 604 O O . LYS A 1 81 ? 3.697 -13.277 -1.989 1.00 95.81 81 LYS A O 1
ATOM 609 N N . ASP A 1 82 ? 4.954 -15.112 -1.539 1.00 97.06 82 ASP A N 1
ATOM 610 C CA . ASP A 1 82 ? 6.279 -14.610 -1.939 1.00 97.06 82 ASP A CA 1
ATOM 611 C C . ASP A 1 82 ? 6.797 -13.476 -1.018 1.00 97.06 82 ASP A C 1
ATOM 613 O O . ASP A 1 82 ? 6.878 -12.314 -1.427 1.00 97.06 82 ASP A O 1
ATOM 617 N N . PRO A 1 83 ? 7.099 -13.794 0.261 1.00 97.56 83 PRO A N 1
ATOM 618 C CA . PRO A 1 83 ? 7.411 -12.800 1.292 1.00 97.56 83 PRO A CA 1
ATOM 619 C C . PRO A 1 83 ? 8.645 -11.953 0.974 1.00 97.56 83 PRO A C 1
ATOM 621 O O . PRO A 1 83 ? 8.644 -10.752 1.254 1.00 97.56 83 PRO A O 1
ATOM 624 N N . ASP A 1 84 ? 9.673 -12.557 0.375 1.00 97.69 84 ASP A N 1
ATOM 625 C CA . ASP A 1 84 ? 10.918 -11.867 0.039 1.00 97.69 84 ASP A CA 1
ATOM 626 C C . ASP A 1 84 ? 10.667 -10.827 -1.054 1.00 97.69 84 ASP A C 1
ATOM 628 O O . ASP A 1 84 ? 11.018 -9.654 -0.902 1.00 97.69 84 ASP A O 1
ATOM 632 N N . LEU A 1 85 ? 9.974 -11.218 -2.129 1.00 97.19 85 LEU A N 1
ATOM 633 C CA . LEU A 1 85 ? 9.639 -10.292 -3.204 1.00 97.19 85 LEU A CA 1
ATOM 634 C C . LEU A 1 85 ? 8.630 -9.233 -2.748 1.00 97.19 85 LEU A C 1
ATOM 636 O O . LEU A 1 85 ? 8.750 -8.077 -3.144 1.00 97.19 85 LEU A O 1
ATOM 640 N N . PHE A 1 86 ? 7.671 -9.584 -1.888 1.00 98.31 86 PHE A N 1
ATOM 641 C CA . PHE A 1 86 ? 6.754 -8.617 -1.286 1.00 98.31 86 PHE A CA 1
ATOM 642 C C . PHE A 1 86 ? 7.500 -7.553 -0.469 1.00 98.31 86 PHE A C 1
ATOM 644 O O . PHE A 1 86 ? 7.212 -6.361 -0.600 1.00 98.31 86 PHE A O 1
ATOM 651 N N . TYR A 1 87 ? 8.477 -7.964 0.347 1.00 97.19 87 TYR A N 1
ATOM 652 C CA . TYR A 1 87 ? 9.289 -7.040 1.135 1.00 97.19 87 TYR A CA 1
ATOM 653 C C . TYR A 1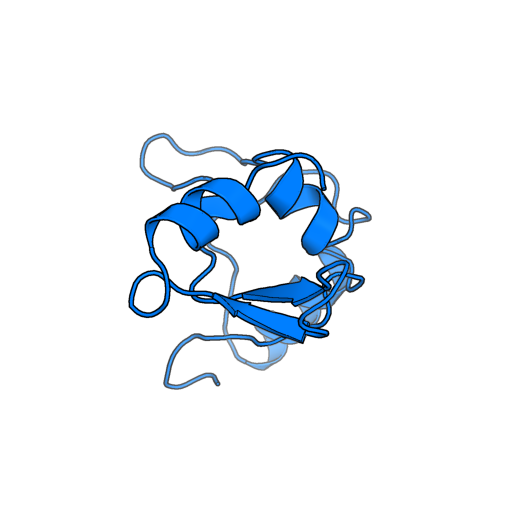 87 ? 10.100 -6.088 0.251 1.00 97.19 87 TYR A C 1
ATOM 655 O O . TYR A 1 87 ? 10.140 -4.894 0.536 1.00 97.19 87 TYR A O 1
ATOM 663 N N . LEU A 1 88 ? 10.695 -6.599 -0.830 1.00 97.06 88 LEU A N 1
ATOM 664 C CA . LEU A 1 88 ? 11.467 -5.791 -1.777 1.00 97.06 88 LEU A CA 1
ATOM 665 C C . LEU A 1 88 ? 10.575 -4.846 -2.598 1.00 97.06 88 LEU A C 1
ATOM 667 O O . LEU A 1 88 ? 10.922 -3.689 -2.805 1.00 97.06 88 LEU A O 1
ATOM 671 N N . ALA A 1 89 ? 9.407 -5.316 -3.043 1.00 97.12 89 ALA A N 1
ATOM 672 C CA . ALA A 1 89 ? 8.532 -4.563 -3.940 1.00 97.12 89 ALA A CA 1
ATOM 673 C C . ALA A 1 89 ? 7.740 -3.447 -3.244 1.00 97.12 89 ALA A C 1
ATOM 675 O O . ALA A 1 89 ? 7.355 -2.476 -3.895 1.00 97.12 89 ALA A O 1
ATOM 676 N N . ARG A 1 90 ? 7.456 -3.563 -1.939 1.00 96.31 90 ARG A N 1
ATOM 677 C CA . ARG A 1 90 ? 6.642 -2.570 -1.209 1.00 96.31 90 ARG A CA 1
ATOM 678 C C . ARG A 1 90 ? 7.395 -1.279 -0.863 1.00 96.31 90 ARG A C 1
ATOM 680 O O . ARG A 1 90 ? 6.762 -0.343 -0.400 1.00 96.31 90 ARG A O 1
ATOM 687 N N . CYS A 1 91 ? 8.711 -1.222 -1.064 1.00 96.94 91 CYS A N 1
ATOM 688 C CA . CYS A 1 91 ? 9.528 -0.027 -0.839 1.00 96.94 91 CYS A CA 1
ATOM 689 C C . CYS A 1 91 ? 10.777 -0.070 -1.737 1.00 96.94 91 CYS A C 1
ATOM 691 O O . CYS A 1 91 ? 11.874 -0.379 -1.270 1.00 96.94 91 CYS A O 1
ATOM 693 N N . GLY A 1 92 ? 10.604 0.201 -3.033 1.00 96.81 92 GLY A N 1
ATOM 694 C CA . GLY A 1 92 ? 11.669 0.061 -4.033 1.00 96.81 92 GLY A CA 1
ATOM 695 C C . GLY A 1 92 ? 11.843 1.247 -4.981 1.00 96.81 92 GLY A C 1
ATOM 696 O O . GLY A 1 92 ? 12.691 1.173 -5.863 1.00 96.81 92 GLY A O 1
ATOM 697 N N . LEU A 1 93 ? 11.079 2.336 -4.811 1.00 96.94 93 LEU A N 1
ATOM 698 C CA . LEU A 1 93 ? 10.993 3.457 -5.764 1.00 96.94 93 LEU A CA 1
ATOM 699 C C . LEU A 1 93 ? 10.491 3.071 -7.173 1.00 96.94 93 LEU A C 1
ATOM 701 O O . LEU A 1 93 ? 10.668 3.852 -8.109 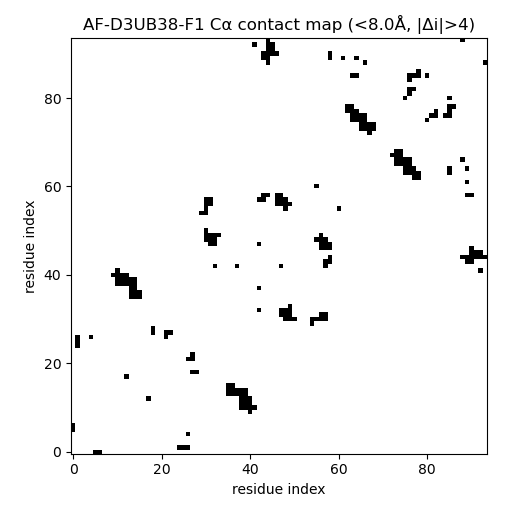1.00 96.94 93 LEU A O 1
ATOM 705 N N . GLY A 1 94 ? 9.802 1.930 -7.308 1.00 92.12 94 GLY A N 1
ATOM 706 C CA . GLY A 1 94 ? 9.303 1.399 -8.583 1.00 92.12 94 GLY A CA 1
ATOM 707 C C . GLY A 1 94 ? 9.929 0.065 -8.945 1.00 92.12 94 GLY A C 1
ATOM 708 O O . GLY A 1 94 ? 10.927 0.078 -9.695 1.00 92.12 94 GLY A O 1
#

Nearest PDB structures (foldseek):
  8qmy-assembly3_C  TM=9.785E-01  e=3.138E-10  synthetic construct
  8qmy-assembly1_A  TM=9.788E-01  e=4.667E-10  synthetic construct
  8qmy-assembly2_B  TM=9.807E-01  e=8.468E-10  synthetic construct
  8qnc-assembly1_A  TM=9.735E-01  e=1.033E-09  synthetic construct
  8qnr-assembly1_A  TM=9.774E-01  e=1.346E-09  synthetic construct

Mean predicted aligned error: 2.38 Å

Secondary structure (DSSP, 8-state):
-TTTT-----TT-BHHHHHHHHHTTT---S---S-TTSBHHHHHHTT---S-TTSPPTGGG--EEEEEETTTEEEEEESSSSHHHHHHHTSS--

Sequence (94 aa):
DAKKKTVTVQAGIRVAELVDALREHGLTLQNFASIREQQVGGIIQVGAHGTGARLPPIDEQVISMKLVTPAKGIIELSKEKDPDLFYLARCGLG

InterPro domains:
  IPR006094 FAD linked oxidase, N-terminal [PF01565] (1-75)
  IPR010031 L-gulonolactone/D-arabinono-1,4-lactone oxidase-like [PTHR43762] (1-94)
  IPR016166 FAD-binding domain, PCMH-type [PS51387] (1-94)
  IPR016169 FAD-binding, type PCMH, subdomain 2 [G3DSA:3.30.465.10] (1-94)
  IPR036318 FAD-binding, type PCMH-like superfamily [SSF56176] (2-94)

Organism: NCBI:txid77586

pLDDT: mean 96.88, std 1.6, range [90.88, 98.62]